Protein AF-A0A914YGF6-F1 (afdb_monomer_lite)

Foldseek 3Di:
DDDDDDKDFAPPVCRVPFAEEEDDDVDVPDDVVCCCQPPAHQWHADPVNPDTDGDPRHPSPGHMYD

Organism: NCBI:txid310955

pLDDT: mean 95.1, std 4.45, range [70.38, 98.19]

InterPro domains:
  IPR001563 Peptidase S10, serine carboxypeptidase [PF00450] (2-62)
  IPR001563 Peptidase S10, serine carboxypeptidase [PTHR11802] (3-61)
  IPR029058 Alpha/Beta hydrolase fold [G3DSA:3.40.50.1820] (1-65)
  IPR029058 Alpha/Beta hydrolase fold [SSF53474] (2-62)

Structure (mmCIF, N/CA/C/O backbone):
data_AF-A0A914YGF6-F1
#
_entry.id   AF-A0A914YGF6-F1
#
loop_
_atom_site.group_PDB
_atom_site.id
_atom_site.type_symbol
_atom_site.label_atom_id
_atom_site.label_alt_id
_atom_site.label_comp_id
_atom_site.label_asym_id
_atom_site.label_entity_id
_atom_site.label_seq_id
_atom_site.pdbx_PDB_ins_code
_atom_site.Cartn_x
_atom_site.Cartn_y
_atom_site.Cartn_z
_atom_site.occupancy
_atom_site.B_iso_or_equiv
_atom_site.auth_seq_id
_atom_site.auth_comp_id
_atom_site.auth_asym_id
_atom_site.auth_atom_id
_atom_site.pdbx_PDB_model_num
ATOM 1 N N . MET A 1 1 ? 20.946 9.433 -1.422 1.00 70.38 1 MET A N 1
ATOM 2 C CA . MET A 1 1 ? 19.833 8.517 -1.754 1.00 70.38 1 MET A CA 1
ATOM 3 C C . MET A 1 1 ? 18.577 9.079 -1.107 1.00 70.38 1 MET A C 1
ATOM 5 O O . MET A 1 1 ? 18.650 9.404 0.070 1.00 70.38 1 MET A O 1
ATOM 9 N N . GLN A 1 2 ? 17.486 9.262 -1.848 1.00 92.44 2 GLN A N 1
ATOM 10 C CA . GLN A 1 2 ? 16.196 9.716 -1.308 1.00 92.44 2 GLN A CA 1
ATOM 11 C C . GLN A 1 2 ? 15.132 8.693 -1.711 1.00 92.44 2 GLN A C 1
ATOM 13 O O . GLN A 1 2 ? 15.125 8.258 -2.860 1.00 92.44 2 GLN A O 1
ATOM 18 N N . ILE A 1 3 ? 14.281 8.288 -0.766 1.00 93.94 3 ILE A N 1
ATOM 19 C CA . ILE A 1 3 ? 13.229 7.287 -0.976 1.00 93.94 3 ILE A CA 1
ATOM 20 C C . ILE A 1 3 ? 11.882 7.975 -0.788 1.00 93.94 3 ILE A C 1
ATOM 22 O O . ILE A 1 3 ? 11.645 8.628 0.227 1.00 93.94 3 ILE A O 1
ATOM 26 N N . PHE A 1 4 ? 11.012 7.834 -1.782 1.00 96.25 4 PHE A N 1
ATOM 27 C CA . PHE A 1 4 ? 9.625 8.261 -1.685 1.00 96.25 4 PHE A CA 1
ATOM 28 C C . PHE A 1 4 ? 8.818 7.221 -0.897 1.00 96.25 4 PHE A C 1
ATOM 30 O O . PHE A 1 4 ? 8.971 6.026 -1.140 1.00 96.25 4 PHE A O 1
ATOM 37 N N . TYR A 1 5 ? 7.937 7.670 -0.001 1.00 96.00 5 TYR A N 1
ATOM 38 C CA . TYR A 1 5 ? 7.025 6.807 0.751 1.00 96.00 5 TYR A CA 1
ATOM 39 C C . TYR A 1 5 ? 5.613 7.394 0.772 1.00 96.00 5 TYR A C 1
ATOM 41 O O . TYR A 1 5 ? 5.422 8.602 0.593 1.00 96.00 5 TYR A O 1
ATOM 49 N N . ARG A 1 6 ? 4.619 6.541 1.027 1.00 96.50 6 ARG A N 1
ATOM 50 C CA . ARG A 1 6 ? 3.242 6.961 1.288 1.00 96.50 6 ARG A CA 1
ATOM 51 C C . ARG A 1 6 ? 2.686 6.164 2.459 1.00 96.50 6 ARG A C 1
ATOM 53 O O . ARG A 1 6 ? 2.432 4.980 2.324 1.00 96.50 6 ARG A O 1
ATOM 60 N N . LEU A 1 7 ? 2.457 6.850 3.574 1.00 96.88 7 LEU A N 1
ATOM 61 C CA . LEU A 1 7 ? 1.801 6.278 4.745 1.00 96.88 7 LEU A CA 1
ATOM 62 C C . LEU A 1 7 ? 0.278 6.307 4.571 1.00 96.88 7 LEU A C 1
ATOM 64 O O . LEU A 1 7 ? -0.295 7.347 4.234 1.00 96.88 7 LEU A O 1
ATOM 68 N N . VAL A 1 8 ? -0.367 5.180 4.850 1.00 97.00 8 VAL A N 1
ATOM 69 C CA . VAL A 1 8 ? -1.817 5.059 4.998 1.00 97.00 8 VAL A CA 1
ATOM 70 C C . VAL A 1 8 ? -2.125 4.720 6.454 1.00 97.00 8 VAL A C 1
ATOM 72 O O . VAL A 1 8 ? -1.645 3.717 6.984 1.00 97.00 8 VAL A O 1
ATOM 75 N N . GLU A 1 9 ? -2.923 5.568 7.103 1.00 97.06 9 GLU A N 1
ATOM 76 C CA . GLU A 1 9 ? -3.332 5.364 8.492 1.00 97.06 9 GLU A CA 1
ATOM 77 C C . GLU A 1 9 ? -4.464 4.340 8.636 1.00 97.06 9 GLU A C 1
ATOM 79 O O . GLU A 1 9 ? -5.243 4.098 7.705 1.00 97.06 9 GLU A O 1
ATOM 84 N N . SER A 1 10 ? -4.554 3.761 9.835 1.00 97.25 10 SER A N 1
ATOM 85 C CA . SER A 1 10 ? -5.586 2.790 10.186 1.00 97.25 10 SER A CA 1
ATOM 86 C C . SER A 1 10 ? -6.963 3.440 10.340 1.00 97.25 10 SER A C 1
ATOM 88 O O . SER A 1 10 ? -7.092 4.550 10.859 1.00 97.25 10 SER A O 1
ATOM 90 N N . GLN A 1 11 ? -8.009 2.719 9.936 1.00 96.12 11 GLN A N 1
ATO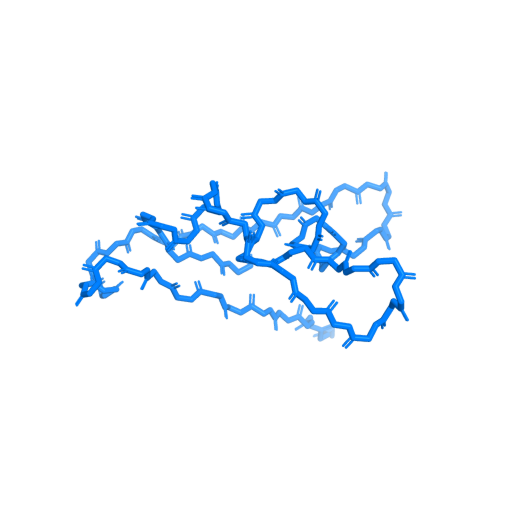M 91 C CA . GLN A 1 11 ? -9.408 3.158 9.988 1.00 96.12 11 GLN A CA 1
ATOM 92 C C . GLN A 1 11 ? -10.157 2.732 11.259 1.00 96.12 11 GLN A C 1
ATOM 94 O O . GLN A 1 11 ? -11.346 3.013 11.383 1.00 96.12 11 GLN A O 1
ATOM 99 N N . THR A 1 12 ? -9.496 2.089 12.224 1.00 94.19 12 THR A N 1
ATOM 100 C CA . THR A 1 12 ? -10.133 1.612 13.471 1.00 94.19 12 THR A CA 1
ATOM 101 C C . THR A 1 12 ? -10.626 2.736 14.392 1.00 94.19 12 THR A C 1
ATOM 103 O O . THR A 1 12 ? -11.354 2.477 15.348 1.00 94.19 12 THR A O 1
ATOM 106 N N . GLY A 1 13 ? -10.201 3.981 14.154 1.00 83.62 13 GLY A N 1
ATOM 107 C CA . GLY A 1 13 ? -10.418 5.109 15.063 1.00 83.62 13 GLY A CA 1
ATOM 108 C C . GLY A 1 13 ? -9.400 5.194 16.208 1.00 83.62 13 GLY A C 1
ATOM 109 O O . GLY A 1 13 ? -9.398 6.187 16.931 1.00 83.62 13 GLY A O 1
ATOM 110 N N . ASN A 1 14 ? -8.495 4.214 16.350 1.00 84.38 14 ASN A N 1
ATOM 111 C CA . ASN A 1 14 ? -7.388 4.235 17.314 1.00 84.38 14 ASN A CA 1
ATOM 112 C C . ASN A 1 14 ? -6.031 3.959 16.638 1.00 84.38 14 ASN A C 1
ATOM 114 O O . ASN A 1 14 ? -5.260 3.092 17.050 1.00 84.38 14 ASN A O 1
ATOM 118 N N . SER A 1 15 ? -5.735 4.735 15.589 1.00 82.12 15 SER A N 1
ATOM 119 C CA . SER A 1 15 ? -4.548 4.570 14.734 1.00 82.12 15 SER A CA 1
ATOM 120 C C . SER A 1 15 ? -3.226 4.516 15.514 1.00 82.12 15 SER A C 1
ATOM 122 O O . SER A 1 15 ? -2.303 3.807 15.118 1.00 82.12 15 SER A O 1
ATOM 124 N N . SER A 1 16 ? -3.110 5.195 16.659 1.00 88.69 16 SER A N 1
ATOM 125 C CA . SER A 1 16 ? -1.886 5.197 17.474 1.00 88.69 16 SER A CA 1
ATOM 126 C C . SER A 1 16 ? -1.501 3.813 18.005 1.00 88.69 16 SER A C 1
ATOM 128 O O . SER A 1 16 ? -0.311 3.505 18.052 1.00 88.69 16 SER A O 1
ATOM 130 N N . ASN A 1 17 ? -2.483 2.973 18.343 1.00 94.12 17 ASN A N 1
ATOM 131 C CA . ASN A 1 17 ? -2.252 1.652 18.937 1.00 94.12 17 ASN A CA 1
ATOM 132 C C . ASN A 1 17 ? -2.122 0.529 17.903 1.00 94.12 17 ASN A C 1
ATOM 134 O O . ASN A 1 17 ? -1.605 -0.540 18.223 1.00 94.12 17 ASN A O 1
ATOM 138 N N . ASP A 1 18 ? -2.568 0.768 16.674 1.00 96.25 18 ASP A N 1
ATOM 139 C CA . ASP A 1 18 ? -2.512 -0.237 15.619 1.00 96.25 18 ASP A CA 1
ATOM 140 C C . ASP A 1 18 ? -1.074 -0.448 15.115 1.00 96.25 18 ASP A C 1
ATOM 142 O O . ASP A 1 18 ? -0.248 0.474 15.172 1.00 96.25 18 ASP A O 1
ATOM 146 N N . PRO A 1 19 ? -0.730 -1.645 14.612 1.00 97.06 19 PRO A N 1
ATOM 147 C CA . PRO A 1 19 ? 0.621 -1.923 14.137 1.00 97.06 19 PRO A CA 1
ATOM 148 C C . PRO A 1 19 ? 0.967 -1.092 12.892 1.00 97.06 19 PRO A C 1
ATOM 150 O O . PRO A 1 19 ? 0.091 -0.708 12.117 1.00 97.06 19 PRO A O 1
ATOM 153 N N . LEU A 1 20 ? 2.263 -0.819 12.702 1.00 96.69 20 LEU A N 1
ATOM 154 C CA . LEU A 1 20 ? 2.815 -0.236 11.476 1.00 96.69 20 LEU A CA 1
ATOM 155 C C . LEU A 1 20 ? 3.565 -1.317 10.695 1.00 96.69 20 LEU A C 1
ATOM 157 O O . LEU A 1 20 ? 4.486 -1.934 11.229 1.00 96.69 20 LEU A O 1
ATOM 161 N N . ILE A 1 21 ? 3.199 -1.504 9.431 1.00 96.94 21 ILE A N 1
ATOM 162 C CA . ILE A 1 21 ? 3.900 -2.382 8.490 1.00 96.94 21 ILE A CA 1
ATOM 163 C C . ILE A 1 21 ? 4.571 -1.536 7.409 1.00 96.94 21 ILE A C 1
ATOM 165 O O . ILE A 1 21 ? 3.978 -0.594 6.899 1.00 96.94 21 ILE A O 1
ATOM 169 N N . VAL A 1 22 ? 5.800 -1.887 7.035 1.00 96.75 22 VAL A N 1
ATOM 170 C CA . VAL A 1 22 ? 6.447 -1.329 5.841 1.00 96.75 22 VAL A CA 1
ATOM 171 C C . VAL A 1 22 ? 6.374 -2.368 4.729 1.00 96.75 22 VAL A C 1
ATOM 173 O O . VAL A 1 22 ? 6.750 -3.522 4.945 1.00 96.75 22 VAL A O 1
ATOM 176 N N . TRP A 1 23 ? 5.876 -1.977 3.560 1.00 95.88 23 TRP A N 1
ATOM 177 C CA . TRP A 1 23 ? 5.635 -2.866 2.432 1.00 95.88 23 TRP A CA 1
ATOM 178 C C . TRP A 1 23 ? 6.545 -2.551 1.242 1.00 95.88 23 TRP A C 1
ATOM 180 O O . TRP A 1 23 ? 6.615 -1.429 0.736 1.00 95.88 23 TRP A O 1
ATOM 190 N N . PHE A 1 24 ? 7.209 -3.589 0.735 1.00 95.25 24 PHE A N 1
ATOM 191 C CA . PHE A 1 24 ? 8.096 -3.493 -0.417 1.00 95.25 24 PHE A CA 1
ATOM 192 C C . PHE A 1 24 ? 7.642 -4.445 -1.512 1.00 95.25 24 PHE A C 1
ATOM 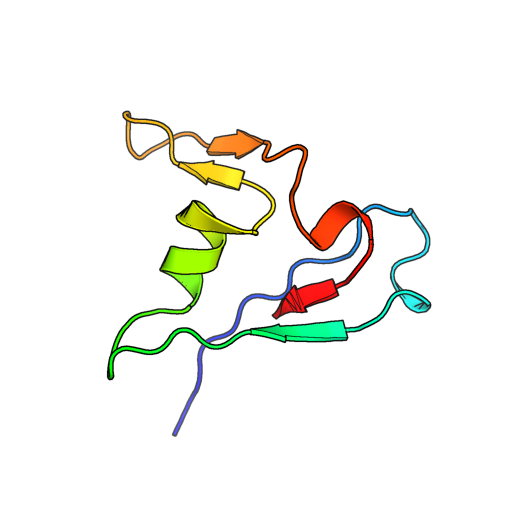194 O O . PHE A 1 24 ? 7.532 -5.651 -1.294 1.00 95.25 24 PHE A O 1
ATOM 201 N N . THR A 1 25 ? 7.433 -3.912 -2.711 1.00 94.88 25 THR A N 1
ATOM 202 C CA . THR A 1 25 ? 7.295 -4.746 -3.905 1.00 94.88 25 THR A CA 1
ATOM 203 C C . THR A 1 25 ? 8.655 -5.220 -4.399 1.00 94.88 25 THR A C 1
ATOM 205 O O . THR A 1 25 ? 9.669 -4.551 -4.207 1.00 94.88 25 THR A O 1
ATOM 208 N N . GLY A 1 26 ? 8.663 -6.371 -5.071 1.00 92.50 26 GLY A N 1
ATOM 209 C CA . GLY A 1 26 ? 9.855 -6.936 -5.701 1.00 92.50 26 GLY A CA 1
ATOM 210 C C . GLY A 1 26 ? 10.207 -6.288 -7.047 1.00 92.50 26 GLY A C 1
ATOM 211 O O . GLY A 1 26 ? 10.211 -5.068 -7.202 1.00 92.50 26 GLY A O 1
ATOM 212 N N . GLY A 1 27 ? 10.544 -7.121 -8.033 1.00 90.56 27 GLY A N 1
ATOM 213 C CA . GLY A 1 27 ? 11.051 -6.689 -9.336 1.00 90.56 27 GLY A CA 1
ATOM 214 C C . GLY A 1 27 ? 12.422 -7.301 -9.609 1.00 90.56 27 GLY A C 1
ATOM 215 O O . GLY A 1 27 ? 12.510 -8.528 -9.664 1.00 90.56 27 GLY A O 1
ATOM 216 N N . PRO A 1 28 ? 13.499 -6.509 -9.777 1.00 92.81 28 PRO A N 1
ATOM 217 C CA . PRO A 1 28 ? 13.766 -5.170 -9.219 1.00 92.81 28 PRO A CA 1
ATOM 218 C C . PRO A 1 28 ? 13.199 -3.980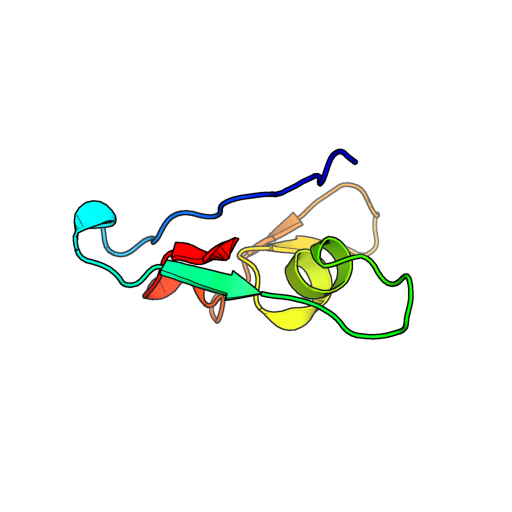 -10.015 1.00 92.81 28 PRO A C 1
ATOM 220 O O . PRO A 1 28 ? 12.997 -4.062 -11.221 1.00 92.81 28 PRO A O 1
ATOM 223 N N . GLY A 1 29 ? 12.997 -2.844 -9.336 1.00 92.31 29 GLY A N 1
ATOM 224 C CA . GLY A 1 29 ? 12.616 -1.561 -9.952 1.00 92.31 29 GLY A CA 1
ATOM 225 C C . GLY A 1 29 ? 11.112 -1.263 -9.999 1.00 92.31 29 GLY A C 1
ATOM 226 O O . GLY A 1 29 ? 10.727 -0.166 -10.399 1.00 92.31 29 GLY A O 1
ATOM 227 N N . CYS A 1 30 ? 10.257 -2.194 -9.570 1.00 94.31 30 CYS A N 1
ATOM 228 C CA . CYS A 1 30 ? 8.821 -1.949 -9.451 1.00 94.31 30 CYS A CA 1
ATOM 229 C C . CYS A 1 30 ? 8.516 -0.990 -8.288 1.00 94.31 30 CYS A C 1
ATOM 231 O O . CYS A 1 30 ? 9.189 -1.003 -7.258 1.00 94.31 30 CYS A O 1
ATOM 233 N N . SER A 1 31 ? 7.486 -0.156 -8.450 1.00 95.00 31 SER A N 1
ATOM 234 C CA . SER A 1 31 ? 7.044 0.780 -7.411 1.00 95.00 31 SER A CA 1
ATOM 235 C C . SER A 1 31 ? 6.051 0.124 -6.453 1.00 95.00 31 SER A C 1
ATOM 237 O O . SER A 1 31 ? 5.031 -0.401 -6.906 1.00 95.00 31 SER A O 1
ATOM 239 N N . SER A 1 32 ? 6.265 0.279 -5.140 1.00 96.50 32 SER A N 1
ATOM 240 C CA . SER A 1 32 ? 5.302 -0.162 -4.117 1.00 96.50 32 SER A CA 1
ATOM 241 C C . SER A 1 32 ? 3.940 0.533 -4.224 1.00 96.50 32 SER A C 1
ATOM 243 O O . SER A 1 32 ? 2.939 -0.009 -3.758 1.00 96.50 32 SER A O 1
ATOM 245 N N . LEU A 1 33 ? 3.854 1.695 -4.888 1.00 96.12 33 LEU A N 1
ATOM 246 C CA . LEU A 1 33 ? 2.564 2.337 -5.165 1.00 96.12 33 LEU A CA 1
ATOM 247 C C . LEU A 1 33 ? 1.681 1.492 -6.091 1.00 96.12 33 LEU A C 1
ATOM 249 O O . LEU A 1 33 ? 0.461 1.580 -5.991 1.00 96.12 33 LEU A O 1
ATOM 253 N N . GLY A 1 34 ? 2.272 0.666 -6.962 1.00 95.25 34 GLY A N 1
ATOM 254 C CA . GLY A 1 34 ? 1.523 -0.270 -7.799 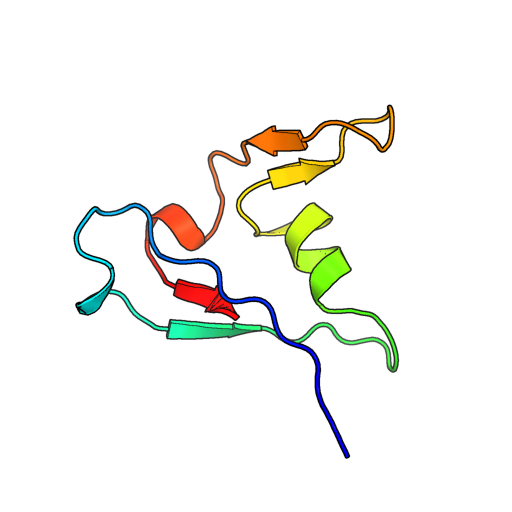1.00 95.25 34 GLY A CA 1
ATOM 255 C C . GLY A 1 34 ? 0.717 -1.249 -6.947 1.00 95.25 34 GLY A C 1
ATOM 256 O O . GLY A 1 34 ? -0.503 -1.291 -7.065 1.00 95.25 34 GLY A O 1
ATOM 257 N N . ALA A 1 35 ? 1.382 -1.939 -6.014 1.00 95.12 35 ALA A N 1
ATOM 258 C CA . ALA A 1 35 ? 0.725 -2.846 -5.069 1.00 95.12 35 ALA A CA 1
ATOM 259 C C . ALA A 1 35 ? -0.299 -2.126 -4.183 1.00 95.12 35 ALA A C 1
ATOM 261 O O . ALA A 1 35 ? -1.388 -2.641 -3.937 1.00 95.12 35 ALA A O 1
ATOM 262 N N . MET A 1 36 ? -0.009 -0.893 -3.759 1.00 97.06 36 MET A N 1
ATOM 263 C CA . MET A 1 36 ? -0.968 -0.107 -2.982 1.00 97.06 36 MET A CA 1
ATOM 264 C C . MET A 1 36 ? -2.289 0.117 -3.739 1.00 97.06 36 MET A C 1
ATOM 266 O O . MET A 1 36 ? -3.347 0.036 -3.128 1.00 97.06 36 MET A O 1
ATOM 270 N N . TYR A 1 37 ? -2.255 0.368 -5.050 1.00 96.62 37 TYR A N 1
ATOM 271 C CA . TYR A 1 37 ? -3.46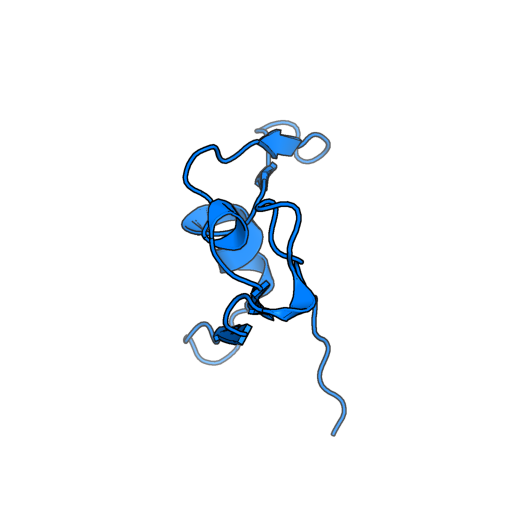4 0.623 -5.846 1.00 96.62 37 TYR A CA 1
ATOM 272 C C . TYR A 1 37 ? -4.042 -0.608 -6.560 1.00 96.62 37 TYR A C 1
ATOM 274 O O . TYR A 1 37 ? -5.068 -0.484 -7.228 1.00 96.62 37 TYR A O 1
ATOM 282 N N . GLN A 1 38 ? -3.389 -1.771 -6.480 1.00 94.88 38 GLN A N 1
ATOM 283 C CA . GLN A 1 38 ? -3.790 -2.984 -7.212 1.00 94.88 38 GLN A CA 1
ATOM 284 C C . GLN A 1 38 ? -3.946 -4.224 -6.328 1.00 94.88 38 GLN A C 1
ATOM 286 O O . GLN A 1 38 ? -4.564 -5.192 -6.759 1.00 94.88 38 GLN A O 1
ATOM 291 N N . GLU A 1 39 ? -3.445 -4.199 -5.093 1.00 95.62 39 GLU A N 1
ATOM 292 C CA . GLU A 1 39 ? -3.470 -5.344 -4.182 1.00 95.62 39 GLU A CA 1
ATOM 293 C C . GLU A 1 39 ? -4.171 -4.972 -2.869 1.00 95.62 39 GLU A C 1
ATOM 295 O O . GLU A 1 39 ? -5.369 -5.222 -2.719 1.00 95.62 39 GLU A O 1
ATOM 300 N N . MET A 1 40 ? -3.445 -4.358 -1.927 1.00 97.25 40 MET A N 1
ATOM 301 C CA . MET A 1 40 ? -3.850 -4.282 -0.515 1.00 97.25 40 MET A CA 1
ATOM 302 C C . MET A 1 40 ? -4.179 -2.887 0.025 1.00 97.25 40 MET A C 1
ATOM 304 O O . MET A 1 40 ? -4.537 -2.773 1.199 1.00 97.25 40 MET A O 1
ATOM 308 N 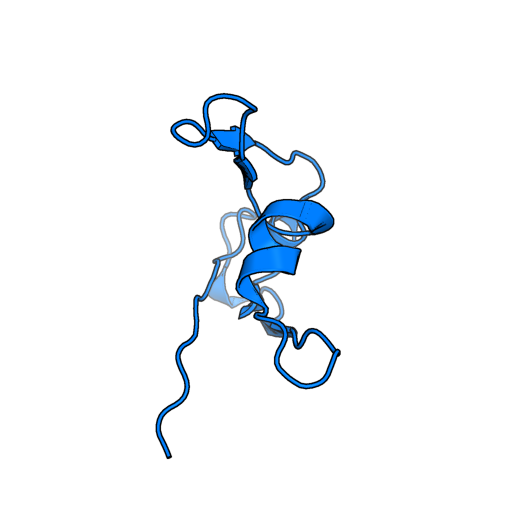N . GLY A 1 41 ? -4.026 -1.823 -0.766 1.00 97.75 41 GLY A N 1
ATOM 309 C CA . GLY A 1 41 ? -4.268 -0.468 -0.271 1.00 97.75 41 GLY A CA 1
ATOM 310 C C . GLY A 1 41 ? -5.743 -0.063 -0.252 1.00 97.75 41 GLY A C 1
ATOM 311 O O . GLY A 1 41 ? -6.608 -0.827 -0.684 1.00 97.75 41 GLY A O 1
ATOM 312 N N . PRO A 1 42 ? -6.043 1.150 0.253 1.00 97.94 42 PRO A N 1
ATOM 313 C CA . PRO A 1 42 ? -7.407 1.602 0.550 1.00 97.94 42 PRO A CA 1
ATOM 314 C C . PRO A 1 42 ? -8.281 1.786 -0.687 1.00 97.94 42 PRO A C 1
ATOM 316 O O . PRO A 1 42 ? -9.506 1.810 -0.574 1.00 97.94 42 PRO A O 1
ATOM 319 N N . PHE A 1 43 ? -7.664 1.935 -1.858 1.00 98.06 43 PHE A N 1
ATOM 320 C CA . PHE A 1 43 ? -8.362 2.236 -3.092 1.00 98.06 43 PHE A CA 1
ATOM 321 C C . PHE A 1 43 ? -7.767 1.478 -4.264 1.00 98.06 43 PHE A C 1
ATOM 323 O O . PHE A 1 43 ? -6.547 1.379 -4.391 1.00 98.06 43 PHE A O 1
ATOM 330 N N . TYR A 1 44 ? -8.645 1.066 -5.165 1.00 98.00 44 TYR A N 1
ATOM 331 C CA . TYR A 1 44 ? -8.293 0.635 -6.507 1.00 98.00 44 TYR A CA 1
ATOM 332 C C . TYR A 1 44 ? -8.537 1.768 -7.506 1.00 98.00 44 TYR A C 1
ATOM 334 O O . TYR A 1 44 ? -9.376 2.647 -7.284 1.00 98.00 44 TYR A O 1
ATOM 342 N N . ILE A 1 45 ? -7.808 1.742 -8.621 1.00 97.50 45 ILE A N 1
ATOM 343 C CA . ILE A 1 45 ? -7.991 2.694 -9.723 1.00 97.50 45 ILE A CA 1
ATOM 344 C C . ILE A 1 45 ? -9.093 2.183 -10.656 1.00 97.50 45 ILE A C 1
ATOM 346 O O . ILE A 1 45 ? -9.058 1.033 -11.095 1.00 97.50 45 ILE A O 1
ATOM 350 N N . ASN A 1 46 ? -10.066 3.037 -10.978 1.00 97.38 46 ASN A N 1
ATOM 351 C CA . ASN A 1 46 ? -11.080 2.726 -11.983 1.00 97.38 46 ASN A CA 1
ATOM 352 C C . ASN A 1 46 ? -10.492 2.714 -13.402 1.00 97.38 46 ASN A C 1
ATOM 354 O O . ASN A 1 46 ? -9.460 3.318 -13.686 1.00 97.38 46 ASN A O 1
ATOM 358 N N . SER A 1 47 ? -11.204 2.072 -14.330 1.00 96.62 47 SER A N 1
ATOM 359 C CA . SER A 1 47 ? -10.801 1.977 -15.745 1.00 96.62 47 SER A CA 1
ATOM 360 C C . SER A 1 47 ? -10.641 3.329 -16.457 1.00 96.62 47 SER A C 1
ATOM 362 O O . SER A 1 47 ? -9.939 3.411 -17.462 1.00 96.62 47 SER A O 1
ATOM 364 N N . ASP A 1 48 ? -11.247 4.395 -15.928 1.00 97.00 48 ASP A N 1
ATOM 365 C CA . ASP A 1 48 ? -11.086 5.760 -16.434 1.00 97.00 48 ASP A CA 1
ATOM 366 C C . ASP A 1 48 ? -9.706 6.374 -16.124 1.00 97.00 48 ASP A C 1
ATOM 368 O O . ASP A 1 48 ? -9.381 7.441 -16.653 1.00 97.00 48 ASP A O 1
ATOM 372 N N . GLY A 1 49 ? -8.909 5.727 -15.264 1.00 96.12 49 GLY A N 1
ATOM 373 C CA . GLY A 1 49 ? -7.600 6.191 -14.805 1.00 96.12 49 GLY A CA 1
ATOM 374 C C . GLY A 1 49 ? -7.640 7.486 -13.987 1.00 96.12 49 GLY A C 1
ATOM 375 O O . GLY A 1 49 ? -6.599 8.110 -13.785 1.00 96.12 49 GLY A O 1
ATOM 376 N N . LYS A 1 50 ? -8.825 7.929 -13.557 1.00 96.94 50 LYS A N 1
ATOM 377 C CA . LYS A 1 50 ? -9.070 9.241 -12.935 1.00 96.94 50 LYS A CA 1
ATOM 378 C C . LYS A 1 50 ? -9.777 9.134 -11.597 1.00 96.94 50 LYS A C 1
ATOM 380 O O . LYS A 1 50 ? -9.577 9.995 -10.743 1.00 96.94 50 LYS A O 1
ATOM 385 N N . THR A 1 51 ? -10.614 8.121 -11.420 1.00 97.94 51 THR A N 1
ATOM 386 C CA . THR A 1 51 ? -11.380 7.919 -10.196 1.00 97.94 51 THR A CA 1
ATOM 387 C C . THR A 1 51 ? -10.895 6.692 -9.439 1.00 97.94 51 THR A C 1
ATOM 389 O O . THR A 1 51 ? -10.233 5.801 -9.978 1.00 97.94 51 THR A O 1
ATOM 392 N N . LEU A 1 52 ? -11.205 6.680 -8.148 1.00 97.94 52 LEU A N 1
ATOM 393 C CA . LEU A 1 52 ? -10.846 5.619 -7.222 1.00 97.94 52 LEU A CA 1
ATOM 394 C C . LEU A 1 52 ? -12.119 4.989 -6.664 1.00 97.94 52 LEU A C 1
ATOM 396 O O . LEU A 1 52 ? -13.114 5.687 -6.459 1.00 97.94 52 LEU A O 1
ATOM 400 N N . PHE A 1 53 ? -12.071 3.695 -6.375 1.00 97.56 53 PHE A N 1
ATOM 401 C CA . PHE A 1 53 ? -13.111 3.012 -5.611 1.00 97.56 53 PHE A CA 1
ATOM 402 C C . PHE A 1 53 ? -12.508 2.322 -4.392 1.00 97.56 53 PHE A C 1
ATOM 404 O O . PHE A 1 53 ? -11.346 1.913 -4.406 1.00 97.56 53 PHE A O 1
ATOM 411 N N . GLU A 1 54 ? -13.280 2.255 -3.310 1.00 97.81 54 GLU A N 1
ATOM 412 C CA . GLU A 1 54 ? -12.808 1.728 -2.032 1.00 97.81 54 GLU A CA 1
ATOM 413 C C . GLU A 1 54 ? -12.524 0.226 -2.113 1.00 97.81 54 GLU A C 1
ATOM 415 O O . GLU A 1 54 ? -13.350 -0.563 -2.577 1.00 97.81 54 GLU A O 1
ATOM 420 N N . ASN A 1 55 ? -11.366 -0.170 -1.588 1.00 98.19 55 ASN A N 1
ATOM 421 C CA . ASN A 1 55 ? -11.071 -1.555 -1.272 1.00 98.19 55 ASN A CA 1
ATOM 422 C C . ASN A 1 55 ? -11.562 -1.873 0.147 1.00 98.19 55 ASN A C 1
ATOM 424 O O . ASN A 1 55 ? -10.897 -1.565 1.142 1.00 98.19 55 ASN A O 1
ATOM 428 N N . ILE A 1 56 ? -12.711 -2.539 0.252 1.00 97.75 56 ILE A N 1
ATOM 429 C CA . ILE A 1 56 ? -13.282 -2.924 1.551 1.00 97.75 56 ILE A CA 1
ATOM 430 C C . ILE A 1 56 ? -12.424 -3.951 2.314 1.00 97.75 56 ILE A C 1
ATOM 432 O O . ILE A 1 56 ? -12.603 -4.102 3.520 1.00 97.75 56 ILE A O 1
ATOM 436 N N . TYR A 1 57 ? -11.470 -4.603 1.639 1.00 97.56 57 TYR A N 1
ATOM 437 C CA . TYR A 1 57 ? -10.515 -5.561 2.212 1.00 97.56 57 TYR A CA 1
ATOM 438 C C . TYR A 1 57 ? -9.104 -4.981 2.379 1.00 97.56 57 TYR A C 1
ATOM 440 O O . TYR A 1 57 ? -8.145 -5.728 2.578 1.00 97.56 57 TYR A O 1
ATOM 448 N N . SER A 1 58 ? -8.963 -3.656 2.295 1.00 98.00 58 SER A N 1
ATOM 449 C CA . SER A 1 58 ? -7.683 -2.980 2.489 1.00 98.00 58 SER A CA 1
ATOM 450 C C . SER A 1 58 ? -7.056 -3.334 3.833 1.00 98.00 58 SER A C 1
ATOM 452 O O . SER A 1 58 ? -7.733 -3.412 4.862 1.00 98.00 58 SER A O 1
ATOM 454 N N . TRP A 1 59 ? -5.732 -3.461 3.860 1.00 97.56 59 TRP A N 1
ATOM 455 C CA . TRP A 1 59 ? -5.015 -3.707 5.108 1.00 97.56 59 TRP A CA 1
ATOM 456 C C . TRP A 1 59 ? -5.228 -2.580 6.117 1.00 97.56 59 TRP A C 1
ATOM 458 O O . TRP A 1 59 ? -5.307 -2.838 7.318 1.00 97.56 59 TRP A O 1
ATOM 468 N N . ASN A 1 60 ? -5.441 -1.342 5.657 1.00 97.06 60 ASN A N 1
ATOM 469 C CA . ASN A 1 60 ? -5.654 -0.228 6.577 1.00 97.06 60 ASN A CA 1
ATOM 470 C C . ASN A 1 60 ? -6.986 -0.255 7.345 1.00 97.06 60 ASN A C 1
ATOM 472 O O . ASN A 1 60 ? -7.262 0.653 8.126 1.00 97.06 60 ASN A O 1
ATOM 476 N N . LYS A 1 61 ? -7.803 -1.301 7.182 1.00 97.19 61 LYS A N 1
ATOM 477 C CA . LYS A 1 61 ? -8.930 -1.574 8.079 1.00 97.19 61 LYS A CA 1
ATOM 478 C C . LYS A 1 61 ? -8.481 -1.944 9.498 1.00 97.19 61 LYS A C 1
ATOM 480 O O . LYS A 1 61 ? -9.268 -1.772 10.422 1.00 97.19 61 LYS A O 1
ATOM 485 N N . VAL A 1 62 ? -7.250 -2.438 9.673 1.00 96.25 62 VAL A N 1
ATOM 486 C CA . VAL A 1 62 ? -6.740 -2.924 10.973 1.00 96.25 62 VAL A CA 1
ATOM 487 C C . VAL A 1 62 ? -5.313 -2.477 11.313 1.00 96.25 62 VAL A C 1
ATOM 489 O O . VAL A 1 62 ? -4.834 -2.771 12.406 1.00 96.25 62 VAL A O 1
ATOM 492 N N . LEU A 1 63 ? -4.597 -1.823 10.391 1.00 96.75 63 LEU A N 1
ATOM 493 C CA . LEU A 1 63 ? -3.199 -1.430 10.592 1.00 96.75 63 LEU A CA 1
ATOM 494 C C . LEU A 1 63 ? -2.808 -0.163 9.826 1.00 96.75 63 LEU A C 1
ATOM 496 O O . LEU A 1 63 ? -3.511 0.287 8.929 1.00 96.75 63 LEU A O 1
ATOM 500 N N . LYS A 1 64 ? -1.657 0.412 10.166 1.00 97.00 64 LYS A N 1
ATOM 501 C CA . LYS A 1 64 ? -0.989 1.442 9.361 1.00 97.00 64 LYS A CA 1
ATOM 502 C C . LYS A 1 64 ? -0.004 0.759 8.424 1.00 97.00 64 LYS A C 1
ATOM 504 O O . LYS A 1 64 ? 0.688 -0.168 8.852 1.00 97.00 64 LYS A O 1
ATOM 509 N N . PHE A 1 65 ? 0.134 1.236 7.193 1.00 96.69 65 PHE A N 1
ATOM 510 C CA . PHE A 1 65 ? 1.201 0.744 6.323 1.00 96.69 65 PHE A CA 1
ATOM 511 C C . PHE A 1 65 ? 1.853 1.842 5.484 1.00 96.69 65 PHE A C 1
ATOM 513 O O . PHE A 1 65 ? 1.206 2.839 5.159 1.00 96.69 65 PHE A O 1
ATOM 520 N N . ALA A 1 66 ? 3.137 1.660 5.170 1.00 93.75 66 ALA A N 1
ATOM 521 C CA . ALA A 1 66 ? 3.960 2.580 4.383 1.00 93.75 66 ALA A CA 1
ATOM 522 C C . ALA A 1 66 ? 4.767 1.861 3.299 1.00 93.75 66 ALA A C 1
ATOM 524 O O . ALA A 1 66 ? 5.140 0.690 3.537 1.00 93.75 66 ALA A O 1
#

Sequence (66 aa):
MQIFYRLVESQTGNSSNDPLIVWFTGGPGCSSLGAMYQEMGPFYINSDGKTLFENIYSWNKVLKFA

Radius of gyration: 12.71 Å; chains: 1; bounding box: 33×17×35 Å

Secondary structure (DSSP, 8-state):
-------B--SSS-TTTS-EE-----TTT--HHHHIIIIISSEEEPTTSS-EEE-TT-GGGT-EE-